Protein AF-A0A1F7FX97-F1 (afdb_monomer_lite)

Structure (mmCIF, N/CA/C/O backbone):
data_AF-A0A1F7FX97-F1
#
_entry.id   AF-A0A1F7FX97-F1
#
loop_
_atom_site.group_PDB
_atom_site.id
_atom_si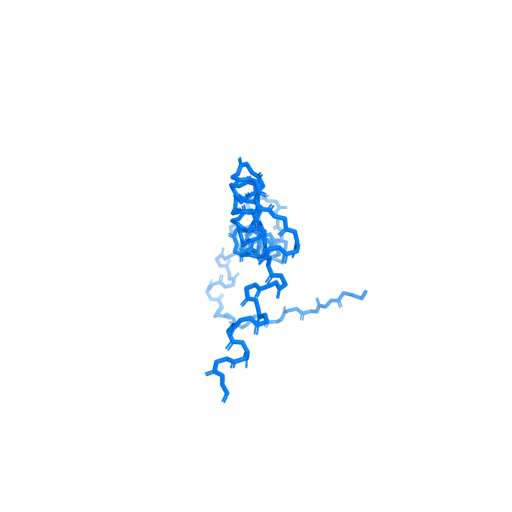te.type_symbol
_atom_site.label_atom_id
_atom_site.label_alt_id
_atom_site.label_comp_id
_atom_site.label_asym_id
_atom_site.label_entity_id
_atom_site.label_seq_id
_atom_site.pdbx_PDB_ins_code
_atom_site.Cartn_x
_atom_site.Cartn_y
_atom_site.Cartn_z
_atom_site.occupancy
_atom_site.B_iso_or_equiv
_atom_site.auth_seq_id
_atom_site.auth_comp_id
_atom_site.auth_asym_id
_atom_site.auth_atom_id
_atom_site.pdbx_PDB_model_num
ATOM 1 N N . MET A 1 1 ? 17.257 -4.187 7.618 1.00 44.50 1 MET A N 1
ATOM 2 C CA . MET A 1 1 ? 17.454 -5.452 6.879 1.00 44.50 1 MET A CA 1
ATOM 3 C C . MET A 1 1 ? 16.716 -5.324 5.564 1.00 44.50 1 MET A C 1
ATOM 5 O O . MET A 1 1 ? 15.516 -5.095 5.600 1.00 44.50 1 MET A O 1
ATOM 9 N N . GLU A 1 2 ? 17.409 -5.392 4.431 1.00 74.12 2 GLU A N 1
ATOM 10 C CA . GLU A 1 2 ? 16.741 -5.419 3.125 1.00 74.12 2 GLU A CA 1
ATOM 11 C C . GLU A 1 2 ? 16.256 -6.847 2.841 1.00 74.12 2 GLU A C 1
ATOM 13 O O . GLU A 1 2 ? 17.034 -7.796 2.931 1.00 74.12 2 GLU A O 1
ATOM 18 N N . SER A 1 3 ? 14.965 -7.012 2.546 1.00 83.50 3 SER A N 1
ATOM 19 C CA . SER A 1 3 ? 14.383 -8.283 2.108 1.00 83.50 3 SER A CA 1
ATOM 20 C C . SER A 1 3 ? 14.391 -8.364 0.578 1.00 83.50 3 SER A C 1
ATOM 22 O O . SER A 1 3 ? 14.156 -7.374 -0.116 1.00 83.50 3 SER A O 1
ATOM 24 N N . GLN A 1 4 ? 14.690 -9.545 0.033 1.00 89.00 4 GLN A N 1
ATOM 25 C CA . GLN A 1 4 ? 14.716 -9.773 -1.414 1.00 89.00 4 GLN A CA 1
ATOM 26 C C . GLN A 1 4 ? 13.419 -10.438 -1.886 1.00 89.00 4 GLN A C 1
ATOM 28 O O . GLN A 1 4 ? 12.971 -11.421 -1.302 1.00 89.00 4 GLN A O 1
ATOM 33 N N . LEU A 1 5 ? 12.855 -9.931 -2.986 1.00 87.62 5 LEU A N 1
ATOM 34 C CA . LEU A 1 5 ? 11.727 -10.531 -3.699 1.00 87.62 5 LEU A CA 1
ATOM 35 C C . LEU A 1 5 ? 12.216 -11.077 -5.047 1.00 87.62 5 LEU A C 1
ATOM 37 O O . LEU A 1 5 ? 12.703 -10.320 -5.886 1.00 87.62 5 LEU A O 1
ATOM 41 N N . ILE A 1 6 ? 12.066 -12.385 -5.270 1.00 91.38 6 ILE A N 1
ATOM 42 C CA . ILE A 1 6 ? 12.399 -13.035 -6.546 1.00 91.38 6 ILE A CA 1
ATOM 43 C C . ILE A 1 6 ? 11.100 -13.363 -7.280 1.00 91.38 6 ILE A C 1
ATOM 45 O O . ILE A 1 6 ? 10.318 -14.193 -6.824 1.00 91.38 6 ILE A O 1
ATOM 49 N N . VAL A 1 7 ? 10.895 -12.750 -8.447 1.00 88.81 7 VAL A N 1
ATOM 50 C CA . VAL A 1 7 ? 9.725 -12.995 -9.302 1.00 88.81 7 VAL A CA 1
ATOM 51 C C . VAL A 1 7 ? 10.165 -13.713 -10.573 1.00 88.81 7 VAL A C 1
ATOM 53 O O . VAL A 1 7 ? 11.030 -13.232 -11.308 1.00 88.81 7 VAL A O 1
ATOM 56 N N . ARG A 1 8 ? 9.571 -14.880 -10.841 1.00 94.44 8 ARG A N 1
ATOM 57 C CA . ARG A 1 8 ? 9.786 -15.621 -12.090 1.00 94.44 8 ARG A CA 1
ATOM 58 C C . ARG A 1 8 ? 8.812 -15.111 -13.147 1.00 94.44 8 ARG A C 1
ATOM 60 O O . ARG A 1 8 ? 7.606 -15.179 -12.955 1.00 94.44 8 ARG A O 1
ATOM 67 N N . ILE A 1 9 ? 9.355 -14.630 -14.259 1.00 94.44 9 ILE A N 1
ATOM 68 C CA . ILE A 1 9 ? 8.607 -14.172 -15.433 1.00 94.44 9 ILE A CA 1
ATOM 69 C C . ILE A 1 9 ? 9.254 -14.747 -16.688 1.00 94.44 9 ILE A C 1
ATOM 71 O O . ILE A 1 9 ? 10.445 -15.077 -16.685 1.00 94.44 9 ILE A O 1
ATOM 75 N N . ASP A 1 10 ? 8.490 -14.856 -17.768 1.00 97.31 10 ASP A N 1
ATOM 76 C CA . ASP A 1 10 ? 9.035 -15.297 -19.043 1.00 97.31 10 ASP A CA 1
ATOM 77 C C . ASP A 1 10 ? 10.002 -14.253 -19.640 1.00 97.31 10 ASP A C 1
ATOM 79 O O . ASP A 1 10 ? 10.011 -13.061 -19.301 1.00 97.31 10 ASP A O 1
ATOM 83 N N . LYS A 1 11 ? 10.851 -14.721 -20.559 1.00 96.25 11 LYS A N 1
ATOM 84 C CA . LYS A 1 11 ? 11.909 -13.909 -21.168 1.00 96.25 11 LYS A CA 1
ATOM 85 C C . LYS A 1 11 ? 11.356 -12.716 -21.953 1.00 96.25 11 LYS A C 1
ATOM 87 O O .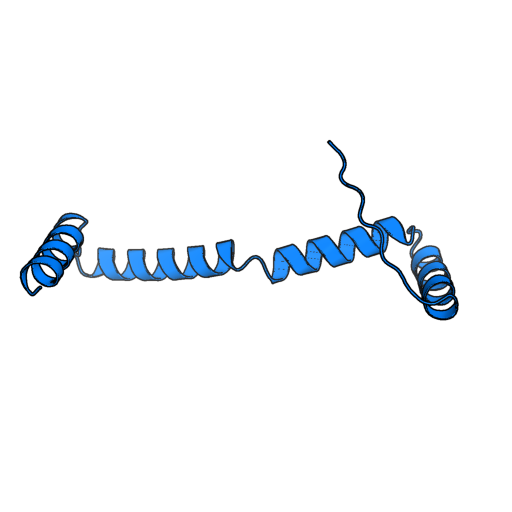 LYS A 1 11 ? 11.972 -11.651 -21.917 1.00 96.25 11 LYS A O 1
ATOM 92 N N . ASN A 1 12 ? 10.224 -12.877 -22.640 1.00 97.31 12 ASN A N 1
ATOM 93 C CA . ASN A 1 12 ? 9.626 -11.814 -23.444 1.00 97.31 12 ASN A CA 1
ATOM 94 C C . ASN A 1 12 ? 9.106 -10.691 -22.536 1.00 97.31 12 ASN A C 1
ATOM 96 O O . ASN A 1 12 ? 9.448 -9.523 -22.731 1.00 97.31 12 ASN A O 1
ATOM 100 N N . THR A 1 13 ? 8.391 -11.041 -21.467 1.00 96.19 13 THR A N 1
ATOM 101 C CA . THR A 1 13 ? 7.921 -10.077 -20.463 1.00 96.19 13 THR A CA 1
ATOM 102 C C . THR A 1 13 ? 9.080 -9.312 -19.827 1.00 96.19 13 THR A C 1
ATOM 104 O O . THR A 1 13 ? 9.048 -8.080 -19.771 1.00 96.19 13 THR A O 1
ATOM 107 N N . LYS A 1 14 ? 10.162 -10.005 -19.440 1.00 94.38 14 LYS A N 1
ATOM 108 C CA . LYS A 1 14 ? 11.361 -9.356 -18.879 1.00 94.38 14 LYS A CA 1
ATOM 109 C C . LYS A 1 14 ? 11.979 -8.339 -19.841 1.00 94.38 14 LYS A C 1
ATOM 111 O O . LYS A 1 14 ? 12.382 -7.253 -19.418 1.00 94.38 14 LYS A O 1
ATOM 116 N N . GLN A 1 15 ? 12.072 -8.684 -21.124 1.00 95.88 15 GLN A N 1
ATOM 117 C CA . GLN A 1 15 ? 12.642 -7.809 -22.151 1.00 95.88 15 GLN A CA 1
ATOM 118 C C . GLN A 1 15 ? 11.769 -6.578 -22.397 1.00 95.88 15 GLN A C 1
ATOM 120 O O . GLN A 1 15 ? 12.288 -5.461 -22.424 1.00 95.88 15 GLN A O 1
ATOM 125 N N . ARG A 1 16 ? 10.450 -6.767 -22.520 1.00 96.12 16 ARG A N 1
ATOM 126 C CA . ARG A 1 16 ? 9.494 -5.669 -22.713 1.00 96.12 16 ARG A CA 1
ATOM 127 C C . ARG A 1 16 ? 9.507 -4.701 -21.535 1.00 96.12 16 ARG A C 1
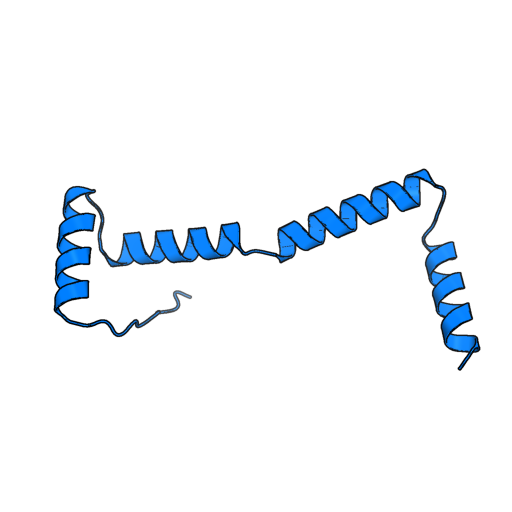ATOM 129 O O . ARG A 1 16 ? 9.681 -3.506 -21.759 1.00 96.12 16 ARG A O 1
ATOM 136 N N . LEU A 1 17 ? 9.425 -5.214 -20.303 1.00 94.06 17 LEU A N 1
ATOM 137 C CA . LEU A 1 17 ? 9.514 -4.399 -19.089 1.00 94.06 17 LEU A CA 1
ATOM 138 C C . LEU A 1 17 ? 10.808 -3.583 -19.078 1.00 94.06 17 LEU A C 1
ATOM 140 O O . LEU A 1 17 ? 10.769 -2.368 -18.927 1.00 94.06 17 LEU A O 1
ATOM 144 N N . SER A 1 18 ? 11.947 -4.241 -19.313 1.00 93.56 18 SER A N 1
ATOM 145 C CA . SER A 1 18 ? 13.262 -3.588 -19.298 1.00 93.56 18 SER A CA 1
ATOM 146 C C . SER A 1 18 ? 13.394 -2.489 -20.356 1.00 93.56 18 SER A C 1
ATOM 148 O O . SER A 1 18 ? 14.092 -1.505 -20.125 1.00 93.56 18 SER A O 1
ATOM 150 N N . ARG A 1 19 ? 12.741 -2.639 -21.515 1.00 95.81 19 ARG A N 1
ATOM 151 C CA . ARG A 1 19 ? 12.729 -1.615 -22.567 1.00 95.81 19 ARG A CA 1
ATOM 152 C C . ARG A 1 19 ? 11.893 -0.404 -22.160 1.00 95.81 19 ARG A C 1
ATOM 154 O O . ARG A 1 19 ? 12.359 0.712 -22.337 1.00 95.81 19 ARG A O 1
ATOM 161 N N . ILE A 1 20 ? 10.699 -0.634 -21.616 1.00 96.50 20 ILE A N 1
ATOM 162 C CA . ILE A 1 20 ? 9.765 0.427 -21.211 1.00 96.50 20 ILE A CA 1
ATOM 163 C C . ILE A 1 20 ? 10.375 1.279 -20.099 1.00 96.50 20 ILE A C 1
ATOM 165 O O . ILE A 1 20 ? 10.554 2.478 -20.275 1.00 96.50 20 ILE A O 1
ATOM 169 N N . VAL A 1 21 ? 10.811 0.648 -19.008 1.00 95.69 21 VAL A N 1
ATOM 170 C CA . VAL A 1 21 ? 11.342 1.371 -17.839 1.00 95.69 21 VAL A CA 1
ATOM 171 C C . VAL A 1 21 ? 12.617 2.151 -18.148 1.00 95.69 21 VAL A C 1
ATOM 173 O O . VAL A 1 21 ? 12.840 3.208 -17.573 1.00 95.69 21 VAL A O 1
ATOM 176 N N . ARG A 1 22 ? 13.439 1.685 -19.099 1.00 93.69 22 ARG A N 1
ATOM 177 C CA . ARG A 1 22 ? 14.623 2.432 -19.548 1.00 93.69 22 ARG A CA 1
ATOM 178 C C . ARG A 1 22 ? 14.261 3.734 -20.251 1.00 93.69 22 ARG A C 1
ATOM 180 O O . ARG A 1 22 ? 14.996 4.701 -20.093 1.00 93.69 22 ARG A O 1
ATOM 187 N N . MET A 1 23 ? 13.162 3.767 -21.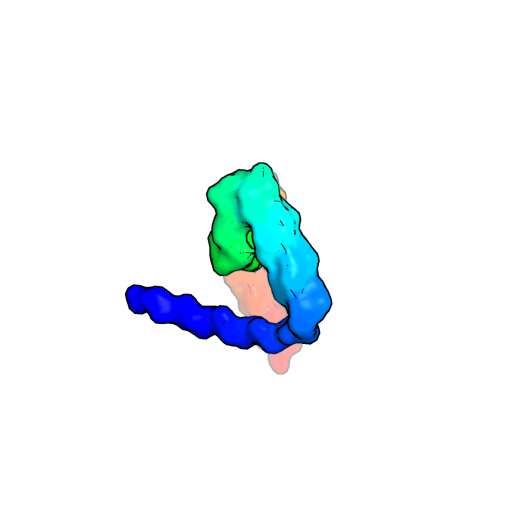008 1.00 94.50 23 MET A N 1
ATOM 188 C CA . MET A 1 23 ? 12.680 5.010 -21.626 1.00 94.50 23 MET A CA 1
ATOM 189 C C . MET A 1 23 ? 12.206 6.013 -20.567 1.00 94.50 23 MET A C 1
ATOM 191 O O . MET A 1 23 ? 12.316 7.213 -20.778 1.00 94.50 23 MET A O 1
ATOM 195 N N . GLU A 1 24 ? 11.755 5.523 -19.411 1.00 90.50 24 GLU A N 1
ATOM 196 C CA . GLU A 1 24 ? 11.392 6.327 -18.237 1.00 90.50 24 GLU A CA 1
ATOM 197 C C . GLU A 1 24 ? 12.612 6.713 -17.371 1.00 90.50 24 GLU A C 1
ATOM 199 O O . GLU A 1 24 ? 12.457 7.346 -16.332 1.00 90.50 24 GLU A O 1
ATOM 204 N N . GLY A 1 25 ? 13.836 6.317 -17.751 1.00 93.50 25 GLY A N 1
ATOM 205 C CA . GLY A 1 25 ? 15.045 6.539 -16.945 1.00 93.50 25 GLY A CA 1
ATOM 206 C C . GLY A 1 25 ? 15.125 5.673 -15.680 1.00 93.50 25 GLY A C 1
ATOM 207 O O . GLY A 1 25 ? 15.947 5.930 -14.802 1.00 93.50 25 GLY A O 1
ATOM 208 N N . MET A 1 26 ? 14.294 4.634 -15.575 1.00 94.25 26 MET A N 1
ATOM 209 C CA . MET A 1 26 ? 14.178 3.768 -14.403 1.00 94.25 26 MET A CA 1
ATOM 210 C C . MET A 1 26 ? 14.772 2.376 -14.643 1.00 94.25 26 MET A C 1
ATOM 212 O O . MET A 1 26 ? 14.927 1.892 -15.767 1.00 94.25 26 MET A O 1
ATOM 216 N N . THR A 1 27 ? 15.079 1.678 -13.549 1.00 93.56 27 THR A N 1
ATOM 217 C CA . THR A 1 27 ? 15.408 0.248 -13.595 1.00 93.56 27 THR A CA 1
ATOM 218 C C . THR A 1 27 ? 14.146 -0.596 -13.429 1.00 93.56 27 THR A C 1
ATOM 220 O O . THR A 1 27 ? 13.186 -0.175 -12.784 1.00 93.56 27 THR A O 1
ATOM 223 N N . ALA A 1 28 ? 14.157 -1.827 -13.950 1.00 91.94 28 ALA A N 1
ATOM 224 C CA . ALA A 1 28 ? 13.040 -2.756 -13.766 1.00 91.94 28 ALA A CA 1
ATOM 225 C C . ALA A 1 28 ? 12.746 -3.008 -12.277 1.00 91.94 28 ALA A C 1
ATOM 227 O O . ALA A 1 28 ? 11.588 -3.022 -11.877 1.00 91.94 28 ALA A O 1
ATOM 228 N N . SER A 1 29 ? 13.784 -3.132 -11.444 1.00 91.12 29 SER A N 1
ATOM 229 C CA . SER A 1 29 ? 13.629 -3.300 -9.995 1.00 91.12 29 SER A CA 1
ATOM 230 C C . SER A 1 29 ? 13.016 -2.070 -9.323 1.00 91.12 29 SER A C 1
ATOM 232 O O . SER A 1 29 ? 12.203 -2.228 -8.417 1.00 91.12 29 SER A O 1
ATOM 234 N N . ALA A 1 30 ? 13.373 -0.857 -9.762 1.00 93.06 30 ALA A N 1
ATOM 235 C CA . ALA A 1 30 ? 12.763 0.369 -9.251 1.00 93.06 30 ALA A CA 1
ATOM 236 C C . ALA A 1 30 ? 11.269 0.425 -9.594 1.00 93.06 30 ALA A C 1
ATOM 238 O O . ALA A 1 30 ? 10.463 0.658 -8.700 1.00 93.06 30 ALA A O 1
ATOM 239 N N . LYS A 1 31 ? 10.902 0.108 -10.843 1.00 94.50 31 LYS A N 1
ATOM 240 C CA . LYS A 1 31 ? 9.497 0.077 -11.272 1.00 94.50 31 LYS A CA 1
ATOM 241 C C . LYS A 1 31 ? 8.682 -0.991 -10.547 1.00 94.50 31 LYS A C 1
ATOM 243 O O . LYS A 1 31 ? 7.569 -0.732 -10.120 1.00 94.50 31 LYS A O 1
ATOM 248 N N . VAL A 1 32 ? 9.233 -2.194 -10.371 1.00 93.25 32 VAL A N 1
ATOM 249 C CA . VAL A 1 32 ? 8.559 -3.260 -9.610 1.00 93.25 32 VAL A CA 1
ATOM 250 C C . VAL A 1 32 ? 8.356 -2.841 -8.155 1.00 93.25 32 VAL A C 1
ATOM 252 O O . VAL A 1 32 ? 7.286 -3.077 -7.608 1.00 93.25 32 VAL A O 1
ATOM 255 N N . ARG A 1 33 ? 9.346 -2.189 -7.534 1.00 93.25 33 ARG A N 1
ATOM 256 C CA . ARG A 1 33 ? 9.212 -1.674 -6.166 1.00 93.25 33 ARG A CA 1
ATOM 257 C C . ARG A 1 33 ? 8.125 -0.605 -6.064 1.00 93.25 33 ARG A C 1
ATOM 259 O O . ARG A 1 33 ? 7.331 -0.659 -5.137 1.00 93.25 33 ARG A O 1
ATOM 266 N N . GLU A 1 34 ? 8.086 0.325 -7.013 1.00 93.69 34 GLU A N 1
ATOM 267 C CA . GLU A 1 34 ? 7.035 1.342 -7.114 1.00 93.69 34 GLU A CA 1
ATOM 268 C C . GLU A 1 34 ? 5.650 0.687 -7.200 1.00 93.69 34 GLU A C 1
ATOM 270 O O . GLU A 1 34 ? 4.809 0.947 -6.352 1.00 93.69 34 GLU A O 1
ATOM 275 N N . LEU A 1 35 ? 5.452 -0.247 -8.138 1.00 93.25 35 LEU A N 1
ATOM 276 C CA . LEU A 1 35 ? 4.174 -0.946 -8.317 1.00 93.25 35 LEU A CA 1
ATOM 277 C C . LEU A 1 35 ? 3.738 -1.725 -7.069 1.00 93.25 35 LEU A C 1
ATOM 279 O O . LEU A 1 35 ? 2.559 -1.724 -6.726 1.00 93.25 35 LEU A O 1
ATOM 283 N N . VAL A 1 36 ? 4.675 -2.391 -6.387 1.00 92.25 36 VAL A N 1
ATOM 284 C CA . VAL A 1 36 ? 4.384 -3.105 -5.135 1.00 92.25 36 VAL A CA 1
ATOM 285 C C . VAL A 1 36 ? 3.981 -2.126 -4.034 1.00 92.25 36 VAL A C 1
ATOM 287 O O . VAL A 1 36 ? 3.012 -2.390 -3.327 1.00 92.25 36 VAL A O 1
ATOM 290 N N . ASN A 1 37 ? 4.678 -0.996 -3.901 1.00 90.44 37 ASN A N 1
ATOM 291 C CA . ASN A 1 37 ? 4.338 0.018 -2.906 1.00 90.44 37 ASN A CA 1
ATOM 292 C C . ASN A 1 37 ? 2.969 0.639 -3.186 1.00 90.44 37 ASN A C 1
ATOM 294 O O . ASN A 1 37 ? 2.155 0.696 -2.275 1.00 90.44 37 ASN A O 1
ATOM 298 N N . SER A 1 38 ? 2.683 1.023 -4.432 1.00 91.94 38 SER A N 1
ATOM 299 C CA . SER A 1 38 ? 1.373 1.564 -4.807 1.00 91.94 38 SER A CA 1
ATOM 300 C C . SER A 1 38 ? 0.255 0.561 -4.539 1.00 91.94 38 SER A C 1
ATOM 302 O O . SER A 1 38 ? -0.761 0.922 -3.960 1.00 91.94 38 SER A O 1
ATOM 304 N N . TYR A 1 39 ? 0.464 -0.720 -4.864 1.00 88.88 39 TYR A N 1
ATOM 305 C CA . TYR A 1 39 ? -0.506 -1.762 -4.536 1.00 88.88 39 TYR A CA 1
ATOM 306 C C . TYR A 1 39 ? -0.748 -1.862 -3.026 1.00 88.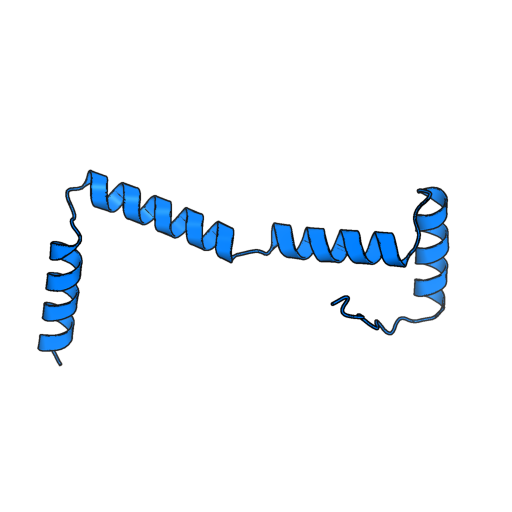88 39 TYR A C 1
ATOM 308 O O . TYR A 1 39 ? -1.895 -1.978 -2.604 1.00 88.88 39 TYR A O 1
ATOM 316 N N . ILE A 1 40 ? 0.309 -1.806 -2.209 1.00 86.31 40 ILE A N 1
ATOM 317 C CA . ILE A 1 40 ? 0.173 -1.808 -0.748 1.00 86.31 40 ILE A CA 1
ATOM 318 C C . ILE A 1 40 ? -0.574 -0.561 -0.280 1.00 86.31 40 ILE A C 1
ATOM 320 O O . ILE A 1 40 ? -1.489 -0.699 0.512 1.00 86.31 40 ILE A O 1
ATOM 324 N N . GLU A 1 41 ? -0.235 0.631 -0.762 1.00 85.19 41 GLU A N 1
ATOM 325 C CA . GLU A 1 41 ? -0.887 1.880 -0.349 1.00 85.19 41 GLU A CA 1
ATOM 326 C C . GLU A 1 41 ? -2.378 1.905 -0.709 1.00 85.19 41 GLU A C 1
ATOM 328 O O . GLU A 1 41 ? -3.206 2.298 0.112 1.00 85.19 41 GLU A O 1
ATOM 333 N N . GLU A 1 42 ? -2.732 1.444 -1.908 1.00 83.94 42 GLU A N 1
ATOM 334 C CA . GLU A 1 42 ? -4.121 1.354 -2.367 1.00 83.94 42 GLU A CA 1
ATOM 335 C C . GLU A 1 42 ? -4.920 0.287 -1.611 1.00 83.94 42 GLU A C 1
ATOM 337 O O . GLU A 1 42 ? -6.116 0.456 -1.373 1.00 83.94 42 GLU A O 1
ATOM 342 N N . ASN A 1 43 ? -4.266 -0.815 -1.236 1.00 78.12 43 ASN A N 1
ATOM 343 C CA . ASN A 1 43 ? -4.900 -1.967 -0.599 1.00 78.12 43 ASN A CA 1
ATOM 344 C C . ASN A 1 43 ? -4.580 -2.077 0.891 1.00 78.12 43 ASN A C 1
ATOM 346 O O . ASN A 1 43 ? -4.879 -3.112 1.492 1.00 78.12 43 ASN A O 1
ATOM 350 N N . ASP A 1 44 ? -3.998 -1.052 1.518 1.00 77.56 44 ASP A N 1
ATOM 351 C CA . ASP A 1 44 ? -3.836 -1.018 2.966 1.00 77.56 44 ASP A CA 1
ATOM 352 C C . ASP A 1 44 ? -5.202 -0.741 3.594 1.00 77.56 44 ASP A C 1
ATOM 354 O O . ASP A 1 44 ? -5.547 0.352 4.057 1.00 77.56 44 ASP A O 1
ATOM 358 N N . PHE A 1 45 ? -6.002 -1.805 3.607 1.00 65.44 45 PHE A N 1
ATOM 359 C CA . PHE A 1 45 ? -7.289 -1.875 4.259 1.00 65.44 45 PHE A CA 1
ATOM 360 C C . PHE A 1 45 ? -7.173 -1.521 5.736 1.00 65.44 45 PHE A C 1
ATOM 362 O O . PHE A 1 45 ? -8.184 -1.151 6.308 1.00 65.44 45 PHE A O 1
ATOM 369 N N . SER A 1 46 ? -5.995 -1.577 6.367 1.00 70.44 46 SER A N 1
ATOM 370 C CA . SER A 1 46 ? -5.830 -1.163 7.765 1.00 70.44 46 SER A CA 1
ATOM 371 C C . SER A 1 46 ? -6.193 0.307 7.942 1.00 70.44 46 SER A C 1
ATOM 373 O O . SER A 1 46 ? -6.872 0.661 8.905 1.00 70.44 46 SER A O 1
ATOM 375 N N . ARG A 1 47 ? -5.814 1.156 6.978 1.00 71.94 47 ARG A N 1
ATOM 376 C CA . ARG A 1 47 ? -6.176 2.574 6.983 1.00 71.94 47 ARG A CA 1
ATOM 377 C C . ARG A 1 47 ? -7.656 2.773 6.673 1.00 71.94 47 ARG A C 1
ATOM 379 O O . ARG A 1 47 ? -8.335 3.470 7.417 1.00 71.94 47 ARG A O 1
ATOM 386 N N . LEU A 1 48 ? -8.177 2.095 5.648 1.00 70.56 48 LEU A N 1
ATOM 387 C CA . LEU A 1 48 ? -9.602 2.157 5.294 1.00 70.56 48 LEU A CA 1
ATOM 388 C C . LEU A 1 48 ? -10.503 1.683 6.448 1.00 70.56 48 LEU A C 1
ATOM 390 O O . LEU A 1 48 ? -11.488 2.329 6.795 1.00 70.56 48 LEU A O 1
ATOM 394 N N . VAL A 1 49 ? -10.160 0.553 7.059 1.00 79.75 49 VAL A N 1
ATOM 395 C CA . VAL A 1 49 ? -10.850 -0.035 8.210 1.00 79.75 49 VAL A CA 1
ATOM 396 C C . VAL A 1 49 ? -10.717 0.890 9.415 1.00 79.75 49 VAL A C 1
ATOM 398 O O . VAL A 1 49 ? -11.718 1.127 10.086 1.00 79.75 49 VAL A O 1
ATOM 401 N N . GLY A 1 50 ? -9.539 1.475 9.650 1.00 84.69 50 GLY A N 1
ATOM 402 C CA . GLY A 1 50 ? -9.331 2.509 10.665 1.00 84.69 50 GLY A CA 1
ATOM 403 C C . GLY A 1 50 ? -10.273 3.701 10.487 1.00 84.69 50 GLY A C 1
ATOM 404 O O . GLY A 1 50 ? -11.011 4.043 11.408 1.00 84.69 50 GLY A O 1
ATOM 405 N N . ASP A 1 51 ? -10.351 4.264 9.281 1.00 86.62 51 ASP A N 1
ATOM 406 C CA . ASP A 1 51 ? -11.220 5.405 8.972 1.00 86.62 51 ASP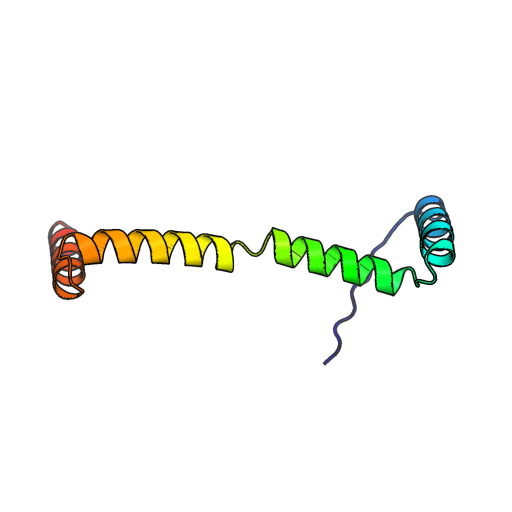 A CA 1
ATOM 407 C C . ASP A 1 51 ? -12.713 5.067 9.130 1.00 86.62 51 ASP A C 1
ATOM 409 O O . ASP A 1 51 ? -13.517 5.892 9.588 1.00 86.62 51 ASP A O 1
ATOM 413 N N . LEU A 1 52 ? -13.112 3.843 8.772 1.00 87.12 52 LEU A N 1
ATOM 414 C CA . LEU A 1 52 ? -14.469 3.343 8.993 1.00 87.12 52 LEU A CA 1
ATOM 415 C C . LEU A 1 52 ? -14.779 3.203 10.491 1.00 87.12 52 LEU A C 1
ATOM 417 O O . LEU A 1 52 ? -15.837 3.667 10.936 1.00 87.12 52 LEU A O 1
ATOM 421 N N . TRP A 1 53 ? -13.862 2.628 11.274 1.00 89.38 53 TRP A N 1
ATOM 422 C CA . TRP A 1 53 ? -13.991 2.516 12.730 1.00 89.38 53 TRP A CA 1
ATOM 423 C C . TRP A 1 53 ? -14.055 3.885 13.405 1.00 89.38 53 TRP A C 1
ATOM 425 O O . TRP A 1 53 ? -14.929 4.108 14.244 1.00 89.38 53 TRP A O 1
ATOM 435 N N . ASP A 1 54 ? -13.220 4.833 12.990 1.00 92.12 54 ASP A N 1
ATOM 436 C CA . ASP A 1 54 ? -13.220 6.200 13.506 1.00 92.12 54 ASP A CA 1
ATOM 437 C C . ASP A 1 54 ? -14.529 6.928 13.197 1.00 92.12 54 ASP A C 1
ATOM 439 O O . ASP A 1 54 ? -15.092 7.624 14.049 1.00 92.12 54 ASP A O 1
ATOM 443 N N . ASN A 1 55 ? -15.071 6.744 11.992 1.00 92.44 55 ASN A N 1
ATOM 444 C CA . ASN A 1 55 ? -16.383 7.272 11.632 1.00 92.44 55 ASN A CA 1
ATOM 445 C C . ASN A 1 55 ? -17.503 6.681 12.498 1.00 92.44 55 ASN A C 1
ATOM 447 O O . ASN A 1 55 ? -18.385 7.423 12.949 1.00 92.44 55 ASN A O 1
ATOM 451 N N . ALA A 1 56 ? -17.474 5.373 12.756 1.00 90.50 56 ALA A N 1
ATOM 452 C CA . ALA A 1 56 ? -18.422 4.722 13.653 1.00 90.50 56 ALA A CA 1
ATOM 453 C C . ALA A 1 56 ? -18.286 5.256 15.089 1.00 90.50 56 ALA A C 1
ATOM 455 O O . ALA A 1 56 ? -19.280 5.678 15.685 1.00 90.50 56 ALA A O 1
ATOM 456 N N . ALA A 1 57 ? -17.059 5.346 15.609 1.00 90.00 57 ALA A N 1
ATOM 457 C CA . ALA A 1 57 ? -16.766 5.881 16.934 1.00 90.00 57 ALA A CA 1
ATOM 458 C C . ALA A 1 57 ? -17.250 7.333 17.090 1.00 90.00 57 ALA A C 1
ATOM 460 O O . ALA A 1 57 ? -17.890 7.666 18.089 1.00 90.00 57 ALA A O 1
ATOM 461 N N . ARG A 1 58 ? -17.031 8.196 16.086 1.00 94.50 58 ARG A N 1
ATOM 462 C CA . ARG A 1 58 ? -17.544 9.580 16.074 1.00 94.50 58 ARG A CA 1
ATOM 463 C C . ARG A 1 58 ? -19.070 9.634 16.135 1.00 94.50 58 ARG A C 1
ATOM 465 O O . ARG A 1 58 ? -19.620 10.437 16.889 1.00 94.50 58 ARG A O 1
ATOM 472 N N . LYS A 1 59 ? -19.764 8.791 15.363 1.00 95.06 59 LYS A N 1
ATOM 473 C CA . LYS A 1 59 ? -21.236 8.716 15.372 1.00 95.06 59 LYS A CA 1
ATOM 474 C C . LYS A 1 59 ? -21.773 8.231 16.720 1.00 95.06 59 LYS A C 1
ATOM 476 O O . LYS A 1 59 ? -22.766 8.775 17.194 1.00 95.06 59 LYS A O 1
ATOM 481 N N . LEU A 1 60 ? -21.114 7.253 17.340 1.00 93.38 60 LEU A N 1
ATOM 482 C CA . LEU A 1 60 ? -21.478 6.747 18.665 1.00 93.38 60 LEU A CA 1
ATOM 483 C C . LEU A 1 60 ? -21.286 7.819 19.744 1.00 93.38 60 LEU A C 1
ATOM 485 O O . LEU A 1 60 ? -22.227 8.114 20.477 1.00 93.38 60 LEU A O 1
ATOM 489 N N . LYS A 1 61 ? -20.131 8.495 19.766 1.00 92.44 61 LYS A N 1
ATOM 490 C CA . LYS A 1 61 ? -19.876 9.608 20.696 1.00 92.44 61 LYS A CA 1
ATOM 491 C C . LYS A 1 61 ? -20.890 10.744 20.534 1.00 92.44 61 LYS A C 1
ATOM 493 O O . LYS A 1 61 ? -21.404 11.239 21.529 1.00 92.44 61 LYS A O 1
ATOM 498 N N . LYS A 1 62 ? -21.243 11.123 19.295 1.00 95.38 62 LYS A N 1
ATOM 499 C CA . LYS A 1 62 ? -22.285 12.139 19.027 1.00 95.38 62 LYS A CA 1
ATOM 500 C C . LYS A 1 62 ? -23.659 11.765 19.587 1.00 95.38 62 LYS A C 1
ATOM 502 O O . LYS A 1 62 ? -24.434 12.654 19.911 1.00 95.38 62 LYS A O 1
ATOM 507 N N . LYS A 1 63 ? -23.964 10.470 19.683 1.00 94.56 63 LYS A N 1
ATOM 508 C CA . LYS A 1 63 ? -25.206 9.958 20.278 1.00 94.56 63 LYS A CA 1
ATOM 509 C C . LYS A 1 63 ? -25.125 9.796 21.803 1.00 94.56 63 LYS A C 1
ATOM 511 O O . LYS A 1 63 ? -26.082 9.317 22.396 1.00 94.56 63 LYS A O 1
ATOM 516 N N . GLY A 1 64 ? -24.011 10.185 22.426 1.00 94.56 64 GLY A N 1
ATOM 517 C CA . GLY A 1 64 ? -23.813 10.111 23.873 1.00 94.56 64 GLY A CA 1
ATOM 518 C C . GLY A 1 64 ? -23.324 8.757 24.386 1.00 94.56 64 GLY A C 1
ATOM 519 O O . GLY A 1 64 ? -23.217 8.593 25.595 1.00 94.56 64 GLY A O 1
ATOM 520 N N . TYR A 1 65 ? -22.997 7.803 23.505 1.00 95.06 65 TYR A N 1
ATOM 521 C CA . TYR A 1 65 ? -22.443 6.519 23.937 1.00 95.06 65 TYR A CA 1
ATOM 522 C C . TYR A 1 65 ? -21.022 6.682 24.482 1.00 95.06 65 TYR A C 1
ATOM 524 O O . TYR A 1 65 ? -20.171 7.358 23.892 1.00 95.06 65 TYR A O 1
ATOM 532 N N . THR A 1 66 ? -20.764 6.001 25.589 1.00 93.94 66 THR A N 1
ATOM 533 C CA . THR A 1 66 ? -19.512 6.000 26.342 1.00 93.94 66 THR A CA 1
ATOM 534 C C . THR A 1 66 ? -18.882 4.607 26.357 1.00 93.94 66 THR A C 1
ATOM 536 O O . THR A 1 66 ? -19.495 3.615 25.965 1.00 93.94 66 THR A O 1
ATOM 539 N N . ALA A 1 67 ? -17.642 4.511 26.844 1.00 90.75 67 ALA A N 1
ATOM 540 C CA . ALA A 1 67 ? -16.982 3.219 27.039 1.00 90.75 67 ALA A CA 1
ATOM 541 C C . ALA A 1 67 ? -17.767 2.301 27.995 1.00 90.75 67 ALA A C 1
ATOM 543 O O . ALA A 1 67 ? -17.831 1.093 27.777 1.00 90.75 67 ALA A O 1
ATOM 544 N N . ARG A 1 68 ? -18.432 2.882 29.001 1.00 93.56 68 ARG A N 1
ATOM 545 C CA . ARG A 1 68 ? -19.251 2.138 29.960 1.00 93.56 68 ARG A CA 1
ATOM 546 C C . ARG A 1 68 ? -20.439 1.450 29.286 1.00 93.56 68 ARG A C 1
ATOM 548 O O . ARG A 1 68 ? -20.722 0.299 29.594 1.00 93.56 68 ARG A O 1
ATOM 555 N N . ASP A 1 69 ? -21.072 2.109 28.315 1.00 94.06 69 ASP A N 1
ATOM 556 C CA . ASP A 1 69 ? -22.182 1.519 27.555 1.00 94.06 69 ASP A CA 1
ATOM 557 C C . ASP A 1 69 ? -21.731 0.294 26.749 1.00 94.06 69 ASP A C 1
ATOM 559 O O . ASP A 1 69 ? -22.469 -0.685 26.622 1.00 94.06 69 ASP A O 1
ATOM 563 N N . VAL A 1 70 ? -20.497 0.323 26.233 1.00 90.56 70 VAL A N 1
ATOM 564 C CA . VAL A 1 70 ? -19.890 -0.812 25.524 1.00 90.56 70 VAL A CA 1
ATOM 565 C C . VAL A 1 70 ? -19.630 -1.972 26.485 1.00 90.56 70 VAL A C 1
ATOM 567 O O . VAL A 1 70 ? -20.002 -3.107 26.188 1.00 90.56 70 VAL A O 1
ATOM 570 N N . GLU A 1 71 ? -19.037 -1.703 27.648 1.00 94.31 71 GLU A N 1
ATOM 571 C CA . GLU A 1 71 ? -18.802 -2.722 28.679 1.00 94.31 71 GLU A CA 1
ATOM 572 C C . GLU A 1 71 ? -20.106 -3.359 29.169 1.00 94.31 71 GLU A C 1
ATOM 574 O O . GLU A 1 71 ? -20.195 -4.584 29.293 1.00 94.31 71 GLU A O 1
ATOM 579 N N . ASP A 1 72 ? -21.137 -2.546 29.397 1.00 94.94 72 ASP A N 1
ATOM 580 C CA . ASP A 1 72 ? -22.449 -3.015 29.831 1.00 94.94 72 ASP A CA 1
ATOM 581 C C . ASP A 1 72 ? -23.132 -3.861 28.742 1.00 94.94 72 ASP A C 1
ATOM 583 O O . ASP A 1 72 ? -23.736 -4.892 29.054 1.00 94.94 72 ASP A O 1
ATOM 587 N N . ALA A 1 73 ? -22.993 -3.497 27.462 1.00 93.69 73 ALA A N 1
ATOM 588 C CA . ALA A 1 73 ? -23.483 -4.303 26.342 1.00 93.69 73 ALA A CA 1
ATOM 589 C C . ALA A 1 73 ? -22.757 -5.658 26.243 1.00 93.69 73 ALA A C 1
ATOM 591 O O . ALA A 1 73 ? -23.409 -6.697 26.114 1.00 93.69 73 ALA A O 1
ATOM 592 N N . ILE A 1 74 ? -21.424 -5.672 26.371 1.00 93.00 74 ILE A N 1
ATOM 593 C CA . ILE A 1 74 ? -20.621 -6.907 26.387 1.00 93.00 74 ILE A CA 1
ATOM 594 C C . ILE A 1 74 ? -21.050 -7.806 27.549 1.00 93.00 74 ILE A C 1
ATOM 596 O O . ILE A 1 74 ? -21.237 -9.012 27.362 1.00 93.00 74 ILE A O 1
ATOM 600 N N . ARG A 1 75 ? -21.231 -7.229 28.745 1.00 95.38 75 ARG A N 1
ATOM 601 C CA . ARG A 1 75 ? -21.672 -7.964 29.935 1.00 95.38 75 ARG A CA 1
ATOM 602 C C . ARG A 1 75 ? -23.041 -8.602 29.713 1.00 95.38 75 ARG A C 1
ATOM 604 O O . ARG A 1 75 ? -23.194 -9.783 30.002 1.00 95.38 75 ARG A O 1
ATOM 611 N N . LYS A 1 76 ? -24.003 -7.860 29.150 1.00 95.44 76 LYS A N 1
ATOM 612 C CA . LYS A 1 76 ? -25.348 -8.371 28.832 1.00 95.44 76 LYS A CA 1
ATOM 613 C C . LYS A 1 76 ? -25.298 -9.564 27.881 1.00 95.44 76 LYS A C 1
ATOM 615 O O . LYS A 1 76 ? -25.859 -10.606 28.201 1.00 95.44 76 LYS A O 1
ATOM 620 N N . VAL A 1 77 ? -24.580 -9.451 26.761 1.00 95.50 77 VAL A N 1
ATOM 621 C CA . VAL A 1 77 ? -24.471 -10.545 25.778 1.00 95.50 77 VAL A CA 1
ATOM 622 C C . VAL A 1 77 ? -23.829 -11.787 26.399 1.00 95.50 77 VAL A C 1
ATOM 624 O O . VAL A 1 77 ? -24.317 -12.896 26.203 1.00 95.50 77 VAL A O 1
ATOM 627 N N . ARG A 1 78 ? -22.765 -11.616 27.193 1.00 93.56 78 ARG A N 1
ATOM 628 C CA . ARG A 1 78 ? -22.084 -12.736 27.863 1.00 93.56 78 ARG A CA 1
ATOM 629 C C . ARG A 1 78 ? -22.921 -13.390 28.961 1.00 93.56 78 ARG A C 1
ATOM 631 O O . ARG A 1 78 ? -22.783 -14.586 29.154 1.00 93.56 78 ARG A O 1
ATOM 638 N N . ALA A 1 79 ? -23.771 -12.629 29.647 1.00 90.44 79 ALA A N 1
ATOM 639 C CA . ALA A 1 79 ? -24.683 -13.141 30.671 1.00 90.44 79 ALA A CA 1
ATOM 640 C C . ALA A 1 79 ? -25.907 -13.874 30.091 1.00 90.44 79 ALA A C 1
ATOM 642 O O . ALA A 1 79 ? -26.646 -14.503 30.838 1.00 90.44 79 ALA A O 1
ATOM 643 N N . THR A 1 80 ? -26.139 -13.777 28.777 1.00 79.19 80 THR A N 1
ATOM 644 C CA . THR A 1 80 ? -27.226 -14.495 28.083 1.00 79.19 80 THR A CA 1
ATOM 645 C C . THR A 1 80 ? -26.779 -15.883 27.592 1.00 79.19 80 THR A C 1
ATOM 647 O O . THR A 1 80 ? -27.514 -16.549 26.866 1.00 79.19 80 THR A O 1
ATOM 650 N N . LYS A 1 81 ? -25.556 -16.300 27.938 1.00 53.81 81 LYS A N 1
ATOM 651 C CA . LYS A 1 81 ? -24.945 -17.579 27.576 1.00 53.81 81 LYS A CA 1
ATOM 652 C C . LYS A 1 81 ? -24.811 -18.449 28.817 1.00 53.81 81 LYS A C 1
ATOM 654 O O . LYS A 1 81 ? -24.994 -19.674 28.666 1.00 53.81 81 LYS A O 1
#

Foldseek 3Di:
DDDDDDDDDDPVVVVVLQVVQVVVVHGSVRVVVVVVVVVCVVPVCVVVVVVVVVVVVVVCVVVVDDPVNVVVVVVVVVVVD

Sequence (81 aa):
MESQLIVRIDKNTKQRLSRIVRMEGMTASAKVRELVNSYIEENDFSRLVGDLWDNAARKLKKKGYTARDVEDAIRKVRATK

Secondary structure (DSSP, 8-state):
-PPP------HHHHHHHHHHHHHTT--HHHHHHHHHHHHHHHH-HHHHHHHHHHHHHHHHHHTT--HHHHHHHHHHHHHT-

pLDDT: mean 89.43, std 9.29, range [44.5, 97.31]

Radius of gyration: 24.03 Å; chains: 1; bounding box: 45×30×54 Å